Protein AF-A0A7W8GBV1-F1 (afdb_monomer_lite)

Organism: NCBI:txid1665626

Structure (mmCIF, N/CA/C/O backbone):
data_AF-A0A7W8GBV1-F1
#
_entry.id   AF-A0A7W8GBV1-F1
#
loop_
_atom_site.group_PDB
_atom_site.id
_atom_site.type_symbol
_atom_site.label_atom_id
_atom_site.label_alt_id
_atom_site.label_comp_id
_atom_site.label_asym_id
_atom_site.label_entity_id
_atom_site.label_seq_id
_atom_site.pdbx_PDB_ins_code
_atom_site.Cartn_x
_atom_site.Cartn_y
_atom_site.Cartn_z
_atom_site.occupancy
_atom_site.B_iso_or_equiv
_atom_site.auth_seq_id
_atom_site.auth_comp_id
_atom_site.auth_asym_id
_atom_site.auth_atom_id
_atom_site.pdbx_PDB_model_num
ATOM 1 N N . MET A 1 1 ? 49.250 66.876 -6.806 1.00 47.44 1 MET A N 1
ATOM 2 C CA . MET A 1 1 ? 48.079 66.222 -6.180 1.00 47.44 1 MET A CA 1
ATOM 3 C C . MET A 1 1 ? 48.457 64.791 -5.833 1.00 47.44 1 MET A C 1
ATOM 5 O O . MET A 1 1 ? 48.805 64.034 -6.726 1.00 47.44 1 MET A O 1
ATOM 9 N N . LYS A 1 2 ? 48.541 64.468 -4.538 1.00 50.56 2 LYS A N 1
ATOM 10 C CA . LYS A 1 2 ? 49.175 63.246 -4.021 1.00 50.56 2 LYS A CA 1
ATOM 11 C C . LYS A 1 2 ? 48.078 62.310 -3.509 1.00 50.56 2 LYS A C 1
ATOM 13 O O . LYS A 1 2 ? 47.509 62.553 -2.451 1.00 50.56 2 LYS A O 1
ATOM 18 N N . TRP A 1 3 ? 47.742 61.298 -4.302 1.00 50.59 3 TRP A N 1
ATOM 19 C CA . TRP A 1 3 ? 46.733 60.293 -3.968 1.00 50.59 3 TRP A CA 1
ATOM 20 C C . TRP A 1 3 ? 47.322 59.276 -2.977 1.00 50.59 3 TRP A C 1
ATOM 22 O O . TRP A 1 3 ? 48.431 58.779 -3.173 1.00 50.59 3 TRP A O 1
ATOM 32 N N . ARG A 1 4 ? 46.602 59.001 -1.885 1.00 52.91 4 ARG A N 1
ATOM 33 C CA . ARG A 1 4 ? 46.916 57.954 -0.902 1.00 52.91 4 ARG A CA 1
ATOM 34 C C . ARG A 1 4 ? 45.680 57.075 -0.721 1.00 52.91 4 ARG A C 1
ATOM 36 O O . ARG A 1 4 ? 44.694 57.582 -0.190 1.00 52.91 4 ARG A O 1
ATOM 43 N N . PRO A 1 5 ? 45.729 55.779 -1.058 1.00 57.25 5 PRO A N 1
ATOM 44 C CA . PRO A 1 5 ? 44.778 54.821 -0.524 1.00 57.25 5 PRO A CA 1
ATOM 45 C C . PRO A 1 5 ? 45.264 54.248 0.828 1.00 57.25 5 PRO A C 1
ATOM 47 O O . PRO A 1 5 ? 46.473 54.133 1.066 1.00 57.25 5 PRO A O 1
ATOM 50 N N . PRO A 1 6 ? 44.332 53.941 1.748 1.00 55.03 6 PRO A N 1
ATOM 51 C CA . PRO A 1 6 ? 44.626 53.543 3.117 1.00 55.03 6 PRO A CA 1
ATOM 52 C C . PRO A 1 6 ? 45.076 52.084 3.269 1.00 55.03 6 PRO A C 1
ATOM 54 O O . PRO A 1 6 ? 44.785 51.197 2.474 1.00 55.03 6 PRO A O 1
ATOM 57 N N . ARG A 1 7 ? 45.801 51.894 4.372 1.00 47.88 7 ARG A N 1
ATOM 58 C CA . ARG A 1 7 ? 46.429 50.681 4.899 1.00 47.88 7 ARG A CA 1
ATOM 59 C C . ARG A 1 7 ? 45.479 49.477 4.925 1.00 47.88 7 ARG A C 1
ATOM 61 O O . ARG A 1 7 ? 44.528 49.464 5.702 1.00 47.88 7 ARG A O 1
ATOM 68 N N . ALA A 1 8 ? 45.827 48.432 4.178 1.00 45.06 8 ALA A N 1
ATOM 69 C CA . ALA A 1 8 ? 45.338 47.082 4.422 1.00 45.06 8 ALA A CA 1
ATOM 70 C C . ALA A 1 8 ? 45.891 46.602 5.772 1.00 45.06 8 ALA A C 1
ATOM 72 O O . ALA A 1 8 ? 47.086 46.343 5.917 1.00 45.06 8 ALA A O 1
ATOM 73 N N . ARG A 1 9 ? 45.028 46.532 6.786 1.00 56.62 9 ARG A N 1
ATOM 74 C CA . ARG A 1 9 ? 45.309 45.799 8.018 1.00 56.62 9 ARG A CA 1
ATOM 75 C C . ARG A 1 9 ? 44.547 44.487 7.959 1.00 56.62 9 ARG A C 1
ATOM 77 O O . ARG A 1 9 ? 43.322 44.476 7.982 1.00 56.62 9 ARG A O 1
ATOM 84 N N . MET A 1 10 ? 45.326 43.413 7.859 1.00 46.78 10 MET A N 1
ATOM 85 C CA . MET A 1 10 ? 44.932 42.042 8.153 1.00 46.78 10 MET A CA 1
ATOM 86 C C . MET A 1 10 ? 44.125 42.001 9.450 1.00 46.78 10 MET A C 1
ATOM 88 O O . MET A 1 10 ? 44.626 42.388 10.505 1.00 46.78 10 MET A O 1
ATOM 92 N N . ALA A 1 11 ? 42.909 41.481 9.365 1.00 44.69 11 ALA A N 1
ATOM 93 C CA . ALA A 1 11 ? 42.226 40.890 10.498 1.00 44.69 11 ALA A CA 1
ATOM 94 C C . ALA A 1 11 ? 42.072 39.402 10.179 1.00 44.69 11 ALA A C 1
ATOM 96 O O . ALA A 1 11 ? 41.252 39.013 9.349 1.00 44.69 11 ALA A O 1
ATOM 97 N N . LEU A 1 12 ? 42.929 38.586 10.802 1.00 50.31 12 LEU A N 1
ATOM 98 C CA . LEU A 1 12 ? 42.684 37.160 10.981 1.00 50.31 12 LEU A CA 1
ATOM 99 C C . LEU A 1 12 ? 41.361 37.032 11.747 1.00 50.31 12 LEU A C 1
ATOM 101 O O . LEU A 1 12 ? 41.301 37.377 12.926 1.00 50.31 12 LEU A O 1
ATOM 105 N N . ALA A 1 13 ? 40.314 36.555 11.079 1.00 46.34 13 ALA A N 1
ATOM 106 C CA . ALA A 1 13 ? 39.090 36.126 11.735 1.00 46.34 13 ALA A CA 1
ATOM 107 C C . ALA A 1 13 ? 39.120 34.602 11.861 1.00 46.34 13 ALA A C 1
ATOM 109 O O . ALA A 1 13 ? 39.216 33.863 10.883 1.00 46.34 13 ALA A O 1
ATOM 110 N N . LEU A 1 14 ? 39.125 34.200 13.124 1.00 46.38 14 LEU A N 1
ATOM 111 C CA . LEU A 1 14 ? 39.206 32.861 13.670 1.00 46.38 14 LEU A CA 1
ATOM 112 C C . LEU A 1 14 ? 38.128 31.903 13.154 1.00 46.38 14 LEU A C 1
ATOM 114 O O . LEU A 1 14 ? 36.980 32.272 12.921 1.00 46.38 14 LEU A O 1
ATOM 118 N N . LEU A 1 15 ? 38.564 30.644 13.086 1.00 49.09 15 LEU A N 1
ATOM 119 C CA . LEU A 1 15 ? 37.803 29.407 13.194 1.00 49.09 15 LEU A CA 1
ATOM 120 C C . LEU A 1 15 ? 36.386 29.559 13.774 1.00 49.09 15 LEU A C 1
ATOM 122 O O . LEU A 1 15 ? 36.204 29.905 14.938 1.00 49.09 15 LEU A O 1
ATOM 126 N N . GLY A 1 16 ? 35.412 29.115 12.987 1.00 41.44 16 GLY A N 1
ATOM 127 C CA . GLY A 1 16 ? 34.077 28.743 13.441 1.00 41.44 16 GLY A CA 1
ATOM 128 C C . GLY A 1 16 ? 33.576 27.582 12.595 1.00 41.44 16 GLY A C 1
ATOM 129 O O . GLY A 1 16 ? 32.693 27.757 11.761 1.00 41.44 16 GLY A O 1
ATOM 130 N N . LEU A 1 17 ? 34.200 26.408 12.745 1.00 45.75 17 LEU A N 1
ATOM 131 C CA . LEU A 1 17 ? 33.742 25.169 12.121 1.00 45.75 17 LEU A CA 1
ATOM 132 C C . LEU A 1 17 ? 32.432 24.768 12.817 1.00 45.75 17 LEU A C 1
ATOM 134 O O . LEU A 1 17 ? 32.440 24.139 13.874 1.00 45.75 17 LEU A O 1
ATOM 138 N N . ALA A 1 18 ? 31.303 25.214 12.268 1.00 45.94 18 ALA A N 1
ATOM 139 C CA . ALA A 1 18 ? 29.988 24.786 12.714 1.00 45.94 18 ALA A CA 1
ATOM 140 C C . ALA A 1 18 ? 29.886 23.272 12.506 1.00 45.94 18 ALA A C 1
ATOM 142 O O . ALA A 1 18 ? 29.929 22.774 11.380 1.00 45.94 18 ALA A O 1
ATOM 143 N N . ALA A 1 19 ? 29.811 22.547 13.619 1.00 45.28 19 ALA A N 1
ATOM 144 C CA . ALA A 1 19 ? 29.606 21.115 13.645 1.00 45.28 19 ALA A CA 1
ATOM 145 C C . ALA A 1 19 ? 28.327 20.771 12.869 1.00 45.28 19 ALA A C 1
ATOM 147 O O . ALA A 1 19 ? 27.222 21.104 13.298 1.00 45.28 19 ALA A O 1
ATOM 148 N N . LEU A 1 20 ? 28.481 20.085 11.733 1.00 46.97 20 LEU A N 1
ATOM 149 C CA . LEU A 1 20 ? 27.410 19.278 11.169 1.00 46.97 20 LEU A CA 1
ATOM 150 C C . LEU A 1 20 ? 27.113 18.174 12.183 1.00 46.97 20 LEU A C 1
ATOM 152 O O . LEU A 1 20 ? 27.810 17.163 12.240 1.00 46.97 20 LEU A O 1
ATOM 156 N N . THR A 1 21 ? 26.092 18.370 13.007 1.00 49.00 21 THR A N 1
ATOM 157 C CA . THR A 1 21 ? 25.440 17.263 13.692 1.00 49.00 21 THR A CA 1
ATOM 158 C C . THR A 1 21 ? 24.746 16.426 12.618 1.00 49.00 21 THR A C 1
ATOM 160 O O . THR A 1 21 ? 23.838 16.929 11.951 1.00 49.00 21 THR A O 1
ATOM 163 N N . PRO A 1 22 ? 25.143 15.160 12.387 1.00 53.06 22 PRO A N 1
ATOM 164 C CA . PRO A 1 22 ? 24.312 14.273 11.600 1.00 53.06 22 PRO A CA 1
ATOM 165 C C . PRO A 1 22 ? 23.005 14.135 12.373 1.00 53.06 22 PRO A C 1
ATOM 167 O O . PRO A 1 22 ? 22.975 13.601 13.484 1.00 53.06 22 PRO A O 1
ATOM 170 N N . ALA A 1 23 ? 21.932 14.684 11.803 1.00 48.50 23 ALA A N 1
ATOM 171 C CA . ALA A 1 23 ? 20.578 14.381 12.214 1.00 48.50 23 ALA A CA 1
ATOM 172 C C . ALA A 1 23 ? 20.505 12.867 12.399 1.00 48.50 23 ALA A C 1
ATOM 174 O O . ALA A 1 23 ? 20.815 12.119 11.470 1.00 48.50 23 ALA A O 1
ATOM 175 N N . GLY A 1 24 ? 20.184 12.436 13.620 1.00 42.53 24 GLY A N 1
ATOM 176 C CA . GLY A 1 24 ? 19.977 11.039 13.951 1.00 42.53 24 GLY A CA 1
ATOM 177 C C . GLY A 1 24 ? 18.899 10.491 13.033 1.00 42.53 24 GLY A C 1
ATOM 178 O O . GLY A 1 24 ? 17.709 10.605 13.317 1.00 42.53 24 GLY A O 1
ATOM 179 N N . GLY A 1 25 ? 19.331 9.927 11.905 1.00 41.09 25 GLY A N 1
ATOM 180 C CA . GLY A 1 25 ? 18.523 9.101 11.042 1.00 41.09 25 GLY A CA 1
ATOM 181 C C . GLY A 1 25 ? 18.150 7.905 11.885 1.00 41.09 25 GLY A C 1
ATOM 182 O O . GLY A 1 25 ? 18.915 6.951 11.992 1.00 41.09 25 GLY A O 1
ATOM 183 N N . ARG A 1 26 ? 17.005 8.005 12.564 1.00 46.38 26 ARG A N 1
ATOM 184 C CA . ARG A 1 26 ? 16.366 6.884 13.231 1.00 46.38 26 ARG A CA 1
ATOM 185 C C . ARG A 1 26 ? 16.189 5.848 12.136 1.00 46.38 26 ARG A C 1
ATOM 187 O O . ARG A 1 26 ? 15.356 6.031 11.248 1.00 46.38 26 ARG A O 1
ATOM 194 N N . ALA A 1 27 ? 17.078 4.855 12.144 1.00 40.50 27 ALA A N 1
ATOM 195 C CA . ALA A 1 27 ? 17.091 3.786 11.170 1.00 40.50 27 ALA A CA 1
ATOM 196 C C . ALA A 1 27 ? 15.656 3.280 11.058 1.00 40.50 27 ALA A C 1
ATOM 198 O O . ALA A 1 27 ? 15.019 2.980 12.074 1.00 40.50 27 ALA A O 1
ATOM 199 N N . ALA A 1 28 ? 15.121 3.291 9.837 1.00 52.25 28 ALA A N 1
ATOM 200 C CA . ALA A 1 28 ? 13.829 2.685 9.590 1.00 52.25 28 ALA A CA 1
ATOM 201 C C . ALA A 1 28 ? 13.888 1.257 10.162 1.00 52.25 28 ALA A C 1
ATOM 203 O O . ALA A 1 28 ? 14.904 0.585 9.949 1.00 52.25 28 ALA A O 1
ATOM 204 N N . PRO A 1 29 ? 12.875 0.809 10.927 1.00 48.44 29 PRO A N 1
ATOM 205 C CA . PRO A 1 29 ? 12.850 -0.561 11.416 1.00 48.44 29 PRO A CA 1
ATOM 206 C C . PRO A 1 29 ? 13.099 -1.495 10.234 1.00 48.44 29 PRO A C 1
ATOM 208 O O . PRO A 1 29 ? 12.536 -1.291 9.153 1.00 48.44 29 PRO A O 1
ATOM 211 N N . ALA A 1 30 ? 14.004 -2.457 10.427 1.00 48.94 30 ALA A N 1
ATOM 212 C CA . ALA A 1 30 ? 14.357 -3.413 9.391 1.00 48.94 30 ALA A CA 1
ATOM 213 C C . ALA A 1 30 ? 13.071 -4.039 8.818 1.00 48.94 30 ALA A C 1
ATOM 215 O O . ALA A 1 30 ? 12.153 -4.340 9.590 1.00 48.94 30 ALA A O 1
ATOM 216 N N . PRO A 1 31 ? 12.967 -4.203 7.486 1.00 53.31 31 PRO A N 1
ATOM 217 C CA . PRO A 1 31 ? 11.8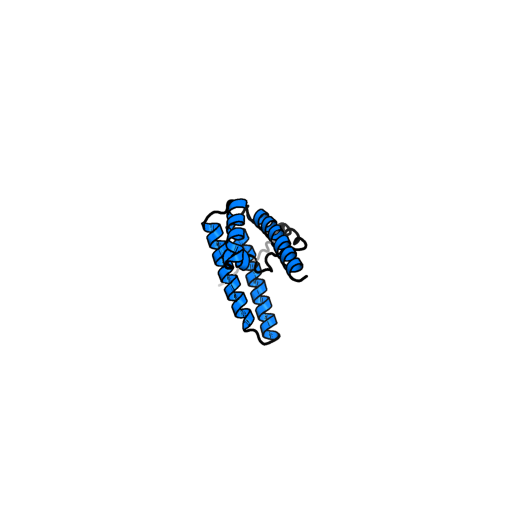05 -4.835 6.880 1.00 53.31 31 PRO A CA 1
ATOM 218 C C . PRO A 1 31 ? 11.628 -6.223 7.494 1.00 53.31 31 PRO A C 1
ATOM 220 O O . PRO A 1 31 ? 12.567 -7.021 7.529 1.00 53.31 31 PRO A O 1
ATOM 223 N N . TRP A 1 32 ? 10.436 -6.493 8.021 1.00 51.56 32 TRP A N 1
ATOM 224 C CA . TRP A 1 32 ? 10.126 -7.793 8.599 1.00 51.56 32 TRP A CA 1
ATOM 225 C C . TRP A 1 32 ? 10.196 -8.835 7.472 1.00 51.56 32 TRP A C 1
ATOM 227 O O . TRP A 1 32 ? 9.735 -8.546 6.361 1.00 51.56 32 TRP A O 1
ATOM 237 N N . PRO A 1 33 ? 10.767 -10.034 7.689 1.00 51.03 33 PRO A N 1
ATOM 238 C CA . PRO A 1 33 ? 10.714 -11.095 6.691 1.00 51.03 33 PRO A CA 1
ATOM 239 C C . PRO A 1 33 ? 9.252 -11.372 6.316 1.00 51.03 33 PRO A C 1
ATOM 241 O O . PRO A 1 33 ? 8.465 -11.800 7.155 1.00 51.03 33 PRO A O 1
ATOM 244 N N . GLY A 1 34 ? 8.878 -11.088 5.066 1.00 66.12 34 GLY A N 1
ATOM 245 C CA . GLY A 1 34 ? 7.495 -11.219 4.594 1.00 66.12 34 GLY A CA 1
ATOM 246 C C . GLY A 1 34 ? 6.642 -9.947 4.655 1.00 66.12 34 GLY A C 1
ATOM 247 O O . GLY A 1 34 ? 5.464 -10.025 4.317 1.00 66.12 34 GLY A O 1
ATOM 248 N N . ASP A 1 35 ? 7.207 -8.791 5.015 1.00 76.94 35 ASP A N 1
ATOM 249 C CA . ASP A 1 35 ? 6.503 -7.511 4.915 1.00 76.94 35 ASP A CA 1
ATOM 250 C C . ASP A 1 35 ? 6.222 -7.177 3.438 1.00 76.94 35 ASP A C 1
ATOM 252 O O . ASP A 1 35 ? 7.157 -6.977 2.650 1.00 76.94 35 ASP A O 1
ATOM 256 N N . PRO A 1 36 ? 4.946 -7.114 3.019 1.00 83.44 36 PRO A N 1
ATOM 257 C CA . PRO A 1 36 ? 4.600 -6.821 1.637 1.00 83.44 36 PRO A CA 1
ATOM 258 C C . PRO A 1 36 ? 4.878 -5.366 1.249 1.00 83.44 36 PRO A C 1
ATOM 260 O O . PRO A 1 36 ? 4.806 -5.033 0.064 1.00 83.44 36 PRO A O 1
ATOM 263 N N . TRP A 1 37 ? 5.142 -4.478 2.205 1.00 89.94 37 TRP A N 1
ATOM 264 C CA . TRP A 1 37 ? 5.119 -3.041 2.002 1.00 89.94 37 TRP A CA 1
ATOM 265 C C . TRP A 1 37 ? 6.514 -2.409 1.877 1.00 89.94 37 TRP A C 1
ATOM 267 O O . TRP A 1 37 ? 7.417 -2.723 2.653 1.00 89.94 37 TRP A O 1
ATOM 277 N N . PRO A 1 38 ? 6.703 -1.436 0.962 1.00 87.00 38 PRO A N 1
ATOM 278 C CA . PRO A 1 38 ? 5.739 -0.904 -0.013 1.00 87.00 38 PRO A CA 1
ATOM 279 C C . PRO A 1 38 ? 5.724 -1.664 -1.349 1.00 87.00 38 PRO A C 1
ATOM 281 O O . PRO A 1 38 ? 5.064 -1.229 -2.291 1.00 87.00 38 PRO A O 1
ATOM 284 N N . GLY A 1 39 ? 6.463 -2.769 -1.475 1.00 84.19 39 GLY A N 1
ATOM 285 C CA . GLY A 1 39 ? 6.731 -3.417 -2.764 1.00 84.19 39 GLY A CA 1
ATOM 286 C C . GLY A 1 39 ? 5.524 -4.076 -3.441 1.00 84.19 39 GLY A C 1
ATOM 287 O O . GLY A 1 39 ? 5.474 -4.153 -4.672 1.00 84.19 39 GLY A O 1
ATOM 288 N N . SER A 1 40 ? 4.553 -4.534 -2.658 1.00 85.38 40 SER A N 1
ATOM 289 C CA . SER A 1 40 ? 3.412 -5.319 -3.128 1.00 85.38 40 SER A CA 1
ATOM 290 C C . SER A 1 40 ? 2.177 -4.455 -3.412 1.00 85.38 40 SER A C 1
ATOM 292 O O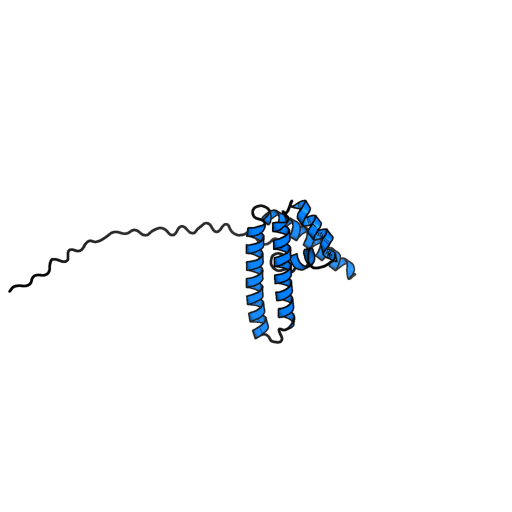 . SER A 1 40 ? 1.988 -3.433 -2.741 1.00 85.38 40 SER A O 1
ATOM 294 N N . PRO A 1 41 ? 1.279 -4.903 -4.317 1.00 87.62 41 PRO A N 1
ATOM 295 C CA . PRO A 1 41 ? 0.040 -4.206 -4.683 1.00 87.62 41 PRO A CA 1
ATOM 296 C C . PRO A 1 41 ? -1.065 -4.372 -3.624 1.00 87.62 41 PRO A C 1
ATOM 298 O O . PRO A 1 41 ? -2.197 -4.766 -3.914 1.00 87.62 41 PRO A O 1
ATOM 301 N N . ALA A 1 42 ? -0.721 -4.158 -2.356 1.00 91.06 42 ALA A N 1
ATOM 302 C CA . ALA A 1 42 ? -1.598 -4.449 -1.233 1.00 91.06 42 ALA A CA 1
ATOM 303 C C . ALA A 1 42 ? -2.815 -3.509 -1.183 1.00 91.06 42 ALA A C 1
ATOM 305 O O . ALA A 1 42 ? -3.926 -3.975 -0.935 1.00 91.06 42 ALA A O 1
ATOM 306 N N . LEU A 1 43 ? -2.641 -2.220 -1.515 1.00 93.50 43 LEU A N 1
ATOM 307 C CA . LEU A 1 43 ? -3.758 -1.269 -1.572 1.00 93.50 43 LEU A CA 1
ATOM 308 C C . LEU A 1 43 ? -4.737 -1.607 -2.697 1.00 93.50 43 LEU A C 1
ATOM 310 O O . LEU A 1 43 ? -5.944 -1.546 -2.481 1.00 93.50 43 LEU A O 1
ATOM 314 N N . ILE A 1 44 ? -4.239 -2.018 -3.869 1.00 93.00 44 ILE A N 1
ATOM 315 C CA . ILE A 1 44 ? -5.098 -2.482 -4.971 1.00 93.00 44 ILE A CA 1
ATOM 316 C C . ILE A 1 44 ? -5.992 -3.626 -4.492 1.00 93.00 44 ILE A C 1
ATOM 318 O O . ILE A 1 44 ? -7.205 -3.593 -4.697 1.00 93.00 44 ILE A O 1
ATOM 322 N N . ARG A 1 45 ? -5.404 -4.629 -3.830 1.00 92.00 45 ARG A N 1
ATOM 323 C CA . ARG A 1 45 ? -6.157 -5.787 -3.337 1.00 92.00 45 ARG A CA 1
ATOM 324 C C . ARG A 1 45 ? -7.221 -5.389 -2.322 1.00 92.00 45 ARG A C 1
ATOM 326 O O . ARG A 1 45 ? -8.345 -5.841 -2.473 1.00 92.00 45 ARG A O 1
ATOM 333 N N . LEU A 1 46 ? -6.882 -4.546 -1.347 1.00 93.56 46 LEU A N 1
ATOM 334 C CA . LEU A 1 46 ? -7.797 -4.129 -0.279 1.00 93.56 46 LEU A CA 1
ATOM 335 C C . LEU A 1 46 ? -8.915 -3.195 -0.762 1.00 93.56 46 LEU A C 1
ATOM 337 O O . LEU A 1 46 ? -10.035 -3.275 -0.270 1.00 93.56 46 LEU A O 1
ATOM 341 N N . TYR A 1 47 ? -8.620 -2.290 -1.698 1.00 94.94 47 TYR A N 1
ATOM 342 C CA . TYR A 1 47 ? -9.506 -1.157 -1.979 1.00 94.94 47 TYR A CA 1
ATOM 343 C C . TYR A 1 47 ? -10.071 -1.096 -3.396 1.00 94.94 47 TYR A C 1
ATOM 345 O O . TYR A 1 47 ? -11.060 -0.391 -3.597 1.00 94.94 47 TYR A O 1
ATOM 353 N N . LEU A 1 48 ? -9.484 -1.799 -4.369 1.00 93.19 48 LEU A N 1
ATOM 354 C CA . LEU A 1 48 ? -9.980 -1.801 -5.752 1.00 93.19 48 LEU A CA 1
ATOM 355 C C . LEU A 1 48 ? -10.596 -3.131 -6.175 1.00 93.19 48 LEU A C 1
ATOM 357 O O . LEU A 1 48 ? -11.482 -3.139 -7.027 1.00 93.19 48 LEU A O 1
ATOM 361 N N . LEU A 1 49 ? -10.143 -4.252 -5.613 1.00 91.25 49 LEU A N 1
ATOM 362 C CA . LEU A 1 49 ? -10.699 -5.557 -5.956 1.00 91.25 49 LEU A CA 1
ATOM 363 C C . LEU A 1 49 ? -11.931 -5.869 -5.094 1.00 91.25 49 LEU A C 1
ATOM 365 O O . LEU A 1 49 ? -11.868 -5.702 -3.874 1.00 91.25 49 LEU A O 1
ATOM 369 N N . PRO A 1 50 ? -13.021 -6.415 -5.674 1.00 90.19 50 PRO A N 1
ATOM 370 C CA . PRO A 1 50 ? -14.212 -6.788 -4.909 1.00 90.19 50 PRO A CA 1
ATOM 371 C C . PRO A 1 50 ? -13.909 -7.734 -3.742 1.00 90.19 50 PRO A C 1
ATOM 373 O O . PRO A 1 50 ? -14.453 -7.570 -2.654 1.00 90.19 50 PRO A O 1
ATOM 376 N N . ALA A 1 51 ? -12.987 -8.680 -3.952 1.00 88.12 51 ALA A N 1
ATOM 377 C CA . ALA A 1 51 ? -12.596 -9.673 -2.954 1.00 88.12 51 ALA A CA 1
ATOM 378 C C . ALA A 1 51 ? -11.946 -9.070 -1.696 1.00 88.12 51 ALA A C 1
ATOM 380 O O . ALA A 1 51 ? -12.010 -9.686 -0.639 1.00 88.12 51 ALA A O 1
ATOM 381 N N . GLY A 1 52 ? -11.332 -7.886 -1.789 1.00 90.31 52 GLY A N 1
ATOM 382 C CA . GLY A 1 52 ? -10.691 -7.240 -0.643 1.00 90.31 52 GLY A CA 1
ATOM 383 C C . GLY A 1 52 ? -11.557 -6.214 0.070 1.00 90.31 52 GLY A C 1
ATOM 384 O O . GLY A 1 52 ? -11.116 -5.677 1.078 1.00 90.31 52 GLY A O 1
ATOM 385 N N . ARG A 1 53 ? -12.790 -5.952 -0.389 1.00 92.44 53 ARG A N 1
ATOM 386 C CA . ARG A 1 53 ? -13.651 -4.915 0.202 1.00 92.44 53 ARG A CA 1
ATOM 387 C C . ARG A 1 53 ? -13.857 -5.113 1.706 1.00 92.44 53 ARG A C 1
ATOM 389 O O . ARG A 1 53 ? -13.673 -4.171 2.472 1.00 92.44 53 ARG A O 1
ATOM 396 N N . ALA A 1 54 ? -14.185 -6.336 2.121 1.00 94.56 54 ALA A N 1
ATOM 397 C CA . ALA A 1 54 ? -14.378 -6.667 3.532 1.00 94.56 54 ALA A CA 1
ATOM 398 C C . ALA A 1 54 ? -13.081 -6.513 4.347 1.00 94.56 54 ALA A C 1
ATOM 400 O O . ALA A 1 54 ? -13.117 -6.053 5.486 1.00 94.56 54 ALA A O 1
ATOM 401 N N . ASP A 1 55 ? -11.930 -6.848 3.757 1.00 95.00 55 ASP A N 1
ATOM 402 C CA . ASP A 1 55 ? -10.622 -6.666 4.392 1.00 95.00 55 ASP A CA 1
ATOM 403 C C . ASP A 1 55 ? -10.264 -5.179 4.533 1.00 95.00 55 ASP A C 1
ATOM 405 O O . ASP A 1 55 ? -9.790 -4.762 5.587 1.00 95.0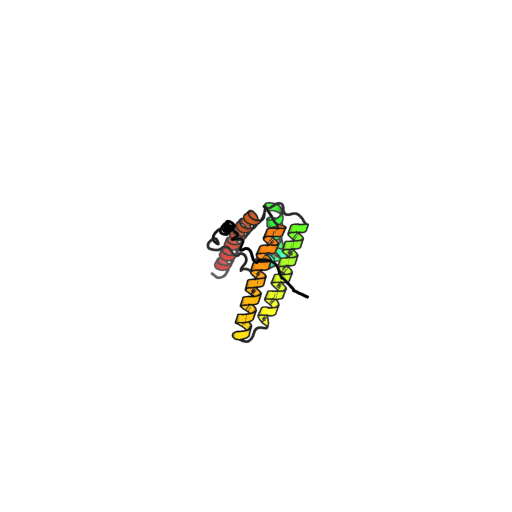0 55 ASP A O 1
ATOM 409 N N . GLY A 1 56 ? -10.535 -4.358 3.514 1.00 94.88 56 GLY A N 1
ATOM 410 C CA . GLY A 1 56 ? -10.335 -2.908 3.563 1.00 94.88 56 GLY A CA 1
ATOM 411 C C . GLY A 1 56 ? -11.246 -2.215 4.583 1.00 94.88 56 GLY A C 1
ATOM 412 O O . GLY A 1 56 ? -10.814 -1.282 5.262 1.00 94.88 56 GLY A O 1
ATOM 413 N N . GLU A 1 57 ? -12.488 -2.687 4.733 1.00 96.25 57 GLU A N 1
ATOM 414 C CA . GLU A 1 57 ? -13.421 -2.243 5.779 1.00 96.25 57 GLU A CA 1
ATOM 415 C C . GLU A 1 57 ? -12.983 -2.714 7.176 1.00 96.25 57 GLU A C 1
ATOM 417 O O . GLU A 1 57 ? -13.111 -1.966 8.146 1.00 96.25 57 GLU A O 1
ATOM 422 N N . ARG A 1 58 ? -12.431 -3.930 7.299 1.00 97.50 58 ARG A N 1
ATOM 423 C CA . ARG A 1 58 ? -11.847 -4.429 8.553 1.00 97.50 58 ARG A CA 1
ATOM 424 C C . ARG A 1 58 ? -10.633 -3.597 8.965 1.00 97.50 58 ARG A C 1
ATOM 426 O O . ARG A 1 58 ? -10.627 -3.096 10.079 1.00 97.50 58 ARG A O 1
ATOM 433 N N . LEU A 1 59 ? -9.688 -3.345 8.056 1.00 97.12 59 LEU A N 1
ATOM 434 C CA . LEU A 1 59 ? -8.536 -2.468 8.299 1.00 97.12 59 LEU A CA 1
ATOM 435 C C . LEU A 1 59 ? -8.964 -1.089 8.819 1.00 97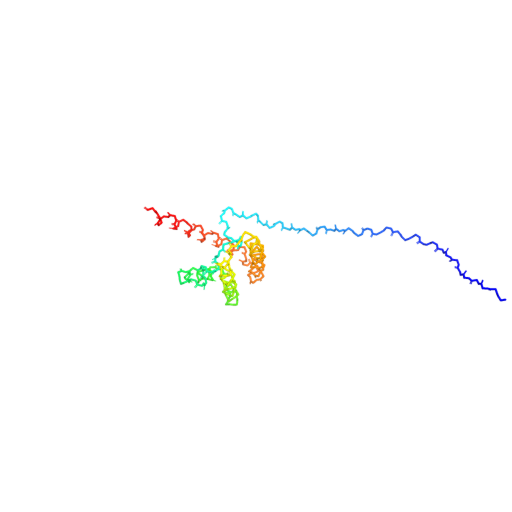.12 59 LEU A C 1
ATOM 437 O O . LEU A 1 59 ? -8.413 -0.592 9.800 1.00 97.12 59 LEU A O 1
ATOM 441 N N . ALA A 1 60 ? -9.958 -0.473 8.170 1.00 97.31 60 ALA A N 1
ATOM 442 C CA . ALA A 1 60 ? -10.452 0.839 8.571 1.00 97.31 60 ALA A CA 1
ATOM 443 C C . ALA A 1 60 ? -11.047 0.834 9.987 1.00 97.31 60 ALA A C 1
ATOM 445 O O . ALA A 1 60 ? -10.823 1.779 10.740 1.00 97.31 60 ALA A O 1
ATOM 446 N N . ARG A 1 61 ? -11.769 -0.228 10.365 1.00 97.75 61 ARG A N 1
ATOM 447 C CA . ARG A 1 61 ? -12.326 -0.377 11.716 1.00 97.75 61 ARG A CA 1
ATOM 448 C C . ARG A 1 61 ? -11.252 -0.675 12.758 1.00 97.75 61 ARG A C 1
ATOM 450 O O . ARG A 1 61 ? -11.209 0.018 13.768 1.00 97.75 61 ARG A O 1
ATOM 457 N N . ASP A 1 62 ? -10.380 -1.646 12.495 1.00 97.75 62 ASP A N 1
ATOM 458 C CA . ASP A 1 62 ? -9.350 -2.107 13.436 1.00 97.75 62 ASP A CA 1
ATOM 459 C C . ASP A 1 62 ? -8.385 -0.981 13.826 1.00 97.75 62 ASP A C 1
ATOM 461 O O . ASP A 1 62 ? -7.945 -0.904 14.970 1.00 97.75 62 ASP A O 1
ATOM 465 N N . LEU A 1 63 ? -8.074 -0.085 12.883 1.00 97.31 63 LEU A N 1
ATOM 466 C CA . LEU A 1 63 ? -7.182 1.053 13.116 1.00 97.31 63 LEU A CA 1
ATOM 467 C C . LEU A 1 63 ? -7.917 2.372 13.371 1.00 97.31 63 LEU A C 1
ATOM 469 O O . LEU A 1 63 ? -7.264 3.412 13.472 1.00 97.31 63 LEU A O 1
ATOM 473 N N . ALA A 1 64 ? -9.252 2.344 13.447 1.00 97.19 64 ALA A N 1
ATOM 474 C CA . ALA A 1 64 ? -10.096 3.531 13.563 1.00 97.19 64 ALA A CA 1
ATOM 475 C C . ALA A 1 64 ? -9.701 4.633 12.554 1.00 97.19 64 ALA A C 1
ATOM 477 O O . ALA A 1 64 ? -9.496 5.798 12.909 1.00 97.19 64 ALA A O 1
ATOM 478 N N . LEU A 1 65 ? -9.540 4.248 11.283 1.00 97.19 65 LEU A N 1
ATOM 479 C CA . LEU A 1 65 ? -9.176 5.170 10.213 1.00 97.19 65 LEU A CA 1
ATOM 480 C C . LEU A 1 65 ? -10.330 6.128 9.928 1.00 97.19 65 LEU A C 1
ATOM 482 O O . LEU A 1 65 ? -11.479 5.717 9.744 1.00 97.19 65 LEU A O 1
ATOM 486 N N . ARG A 1 66 ? -10.006 7.414 9.821 1.00 97.38 66 ARG A N 1
ATOM 487 C CA . ARG A 1 66 ? -10.965 8.444 9.426 1.00 97.38 66 ARG A CA 1
ATOM 488 C C . ARG A 1 66 ? -11.326 8.315 7.942 1.00 97.38 66 ARG A C 1
ATOM 490 O O . ARG A 1 66 ? -10.502 7.831 7.154 1.00 97.38 66 ARG A O 1
ATOM 497 N N . PRO A 1 67 ? -12.509 8.795 7.520 1.00 96.94 67 PRO A N 1
ATOM 498 C CA . PRO A 1 67 ? -12.920 8.756 6.119 1.00 96.94 67 PRO A CA 1
ATOM 499 C C . PRO A 1 67 ? -11.890 9.361 5.158 1.00 96.94 67 PRO A C 1
ATOM 501 O O . PRO A 1 67 ? -11.667 8.809 4.081 1.00 96.94 67 PRO A O 1
ATOM 504 N N . GLU A 1 68 ? -11.205 10.435 5.557 1.00 96.88 68 GLU A N 1
ATOM 505 C CA . GLU A 1 68 ? -10.191 11.109 4.737 1.00 96.88 68 GLU A CA 1
ATOM 506 C C . GLU A 1 68 ? -8.945 10.235 4.562 1.00 96.88 68 GLU A C 1
ATOM 508 O O . GLU A 1 68 ? -8.385 10.155 3.470 1.00 96.88 68 GLU A O 1
ATOM 513 N N . GLN A 1 69 ? -8.545 9.513 5.613 1.00 97.06 69 GLN A N 1
ATOM 514 C CA . GLN A 1 69 ? -7.428 8.569 5.548 1.00 97.06 69 GLN A CA 1
ATOM 515 C C . GLN A 1 69 ? -7.769 7.401 4.618 1.00 97.06 69 GLN A C 1
ATOM 517 O O . GLN A 1 69 ? -6.961 7.014 3.779 1.00 97.06 69 GLN A O 1
ATOM 522 N N . VAL A 1 70 ? -8.992 6.870 4.709 1.00 97.44 70 VAL A N 1
ATOM 523 C CA . VAL A 1 70 ? -9.463 5.808 3.806 1.00 97.44 70 VAL A CA 1
ATOM 524 C C . VAL A 1 70 ? -9.554 6.307 2.359 1.00 97.44 70 VAL A C 1
ATOM 526 O O . VAL A 1 70 ? -9.213 5.569 1.432 1.00 97.44 70 VAL A O 1
ATOM 529 N N . ALA A 1 71 ? -9.994 7.548 2.139 1.00 97.12 71 ALA A N 1
ATOM 530 C CA . ALA A 1 71 ? -10.049 8.156 0.812 1.00 97.12 71 ALA A CA 1
ATOM 531 C C . ALA A 1 71 ? -8.653 8.290 0.183 1.00 97.12 71 ALA A C 1
ATOM 533 O O . ALA A 1 71 ? -8.488 7.942 -0.989 1.00 97.12 71 ALA A O 1
ATOM 534 N N . GLU A 1 72 ? -7.655 8.700 0.968 1.00 96.62 72 GLU A N 1
ATOM 535 C CA . GLU A 1 72 ? -6.254 8.774 0.540 1.00 96.62 72 GLU A CA 1
ATOM 536 C C . GLU A 1 72 ? -5.701 7.388 0.173 1.00 96.62 72 GLU A C 1
ATOM 538 O O . GLU A 1 72 ? -5.141 7.207 -0.906 1.00 96.62 72 GLU A O 1
ATOM 543 N N . LEU A 1 73 ? -5.936 6.362 1.003 1.00 96.75 73 LEU A N 1
ATOM 544 C CA . LEU A 1 73 ? -5.515 4.989 0.685 1.00 96.75 73 LEU A CA 1
ATOM 545 C C . LEU A 1 73 ? -6.149 4.471 -0.618 1.00 96.75 73 LEU A C 1
ATOM 547 O O . LEU A 1 73 ? -5.496 3.774 -1.399 1.00 96.75 73 LEU A O 1
ATOM 551 N N . ARG A 1 74 ? -7.410 4.830 -0.885 1.00 96.50 74 ARG A N 1
ATOM 552 C CA . ARG A 1 74 ? -8.107 4.491 -2.137 1.00 96.50 74 ARG A CA 1
ATOM 553 C C . ARG A 1 74 ? -7.540 5.235 -3.342 1.00 96.50 74 ARG A C 1
ATOM 555 O O . ARG A 1 74 ? -7.478 4.656 -4.425 1.00 96.50 74 ARG A O 1
ATOM 562 N N . GLU A 1 75 ? -7.166 6.502 -3.190 1.00 96.06 75 GLU A N 1
ATOM 563 C CA . GLU A 1 75 ? -6.500 7.257 -4.255 1.00 96.06 75 GLU A CA 1
ATOM 564 C C . GLU A 1 75 ? -5.147 6.634 -4.594 1.00 96.06 75 GLU A C 1
ATOM 566 O O . GLU A 1 75 ? -4.903 6.324 -5.761 1.00 96.06 75 GLU A O 1
ATOM 571 N N . LEU A 1 76 ? -4.345 6.314 -3.581 1.00 95.06 76 LEU A N 1
ATOM 572 C CA . LEU A 1 76 ? -3.048 5.674 -3.769 1.00 95.06 76 LEU A CA 1
ATOM 573 C C . LEU A 1 76 ? -3.178 4.308 -4.450 1.00 95.06 76 LEU A C 1
ATOM 575 O O . LEU A 1 76 ? -2.363 3.969 -5.308 1.00 95.06 76 LEU A O 1
ATOM 579 N N . ALA A 1 77 ? -4.230 3.547 -4.131 1.00 94.31 77 ALA A N 1
ATOM 580 C CA . ALA A 1 77 ? -4.536 2.296 -4.816 1.00 94.31 77 ALA A CA 1
ATOM 581 C C . ALA A 1 77 ? -4.781 2.503 -6.323 1.00 94.31 77 ALA A C 1
ATOM 583 O O . ALA A 1 77 ? -4.307 1.712 -7.139 1.00 94.31 77 ALA A O 1
ATOM 584 N N . ARG A 1 78 ? -5.504 3.566 -6.710 1.00 94.62 78 ARG A N 1
ATOM 585 C CA . ARG A 1 78 ? -5.759 3.900 -8.125 1.00 94.62 78 ARG A CA 1
ATOM 586 C C . ARG A 1 78 ? -4.476 4.296 -8.847 1.00 94.62 78 ARG A C 1
ATOM 588 O O . ARG A 1 78 ? -4.241 3.820 -9.956 1.00 94.62 78 ARG A O 1
ATOM 595 N N . THR A 1 79 ? -3.635 5.101 -8.205 1.00 91.75 79 THR A N 1
ATOM 596 C CA . THR A 1 79 ? -2.332 5.510 -8.745 1.00 91.75 79 THR A CA 1
ATOM 597 C C . THR A 1 79 ? -1.406 4.305 -8.944 1.00 91.75 79 THR A C 1
ATOM 599 O O . THR A 1 79 ? -0.790 4.160 -10.000 1.00 91.75 79 THR A O 1
ATOM 602 N N . GLU A 1 80 ? -1.375 3.372 -7.987 1.00 90.25 80 GLU A N 1
ATOM 603 C CA . GLU A 1 80 ? -0.635 2.112 -8.122 1.00 90.25 80 GLU A CA 1
ATOM 604 C C . GLU A 1 80 ? -1.181 1.246 -9.269 1.00 90.25 80 GLU A C 1
ATOM 606 O O . GLU A 1 80 ? -0.407 0.686 -10.049 1.00 90.25 80 GLU A O 1
ATOM 611 N N . ALA A 1 81 ? -2.508 1.160 -9.415 1.00 90.25 81 ALA A N 1
ATOM 612 C CA . ALA A 1 81 ? -3.127 0.402 -10.497 1.00 90.25 81 ALA A CA 1
ATOM 613 C C . A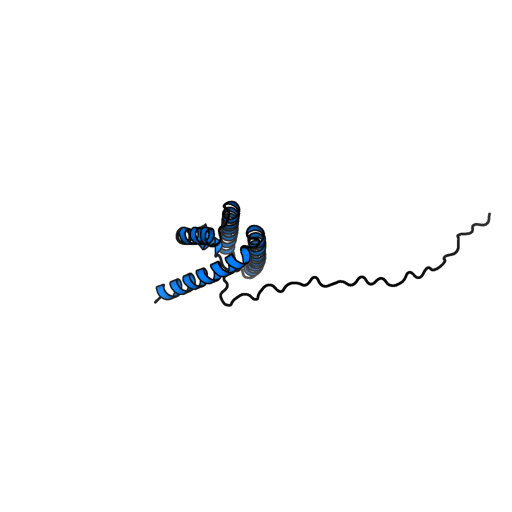LA A 1 81 ? -2.755 0.975 -11.869 1.00 90.25 81 ALA A C 1
ATOM 615 O O . ALA A 1 81 ? -2.382 0.210 -12.756 1.00 90.25 81 ALA A O 1
ATOM 616 N N . ALA A 1 82 ? -2.787 2.301 -12.030 1.00 88.69 82 ALA A N 1
ATOM 617 C CA . ALA A 1 82 ? -2.379 2.969 -13.264 1.00 88.69 82 ALA A CA 1
ATOM 618 C C . ALA A 1 82 ? -0.909 2.678 -13.625 1.00 88.69 82 ALA A C 1
ATOM 620 O O . ALA A 1 82 ? -0.606 2.365 -14.776 1.00 88.69 82 ALA A O 1
ATOM 621 N N . ALA A 1 83 ? -0.004 2.676 -12.643 1.00 84.12 83 ALA A N 1
ATOM 622 C CA . ALA A 1 83 ? 1.395 2.307 -12.869 1.00 84.12 83 ALA A CA 1
ATOM 623 C C . ALA A 1 83 ? 1.557 0.829 -13.276 1.00 84.12 83 ALA A C 1
ATOM 625 O O . ALA A 1 83 ? 2.316 0.507 -14.190 1.00 84.12 83 ALA A O 1
ATOM 626 N N . GLY A 1 84 ? 0.796 -0.078 -12.652 1.00 83.25 84 GLY A N 1
ATOM 627 C CA . GLY A 1 84 ? 0.767 -1.492 -13.035 1.00 83.25 84 GLY A CA 1
ATOM 628 C C . GLY A 1 84 ? 0.270 -1.716 -14.468 1.00 83.25 84 GLY A C 1
ATOM 629 O O . GLY A 1 84 ? 0.751 -2.618 -15.151 1.00 83.25 84 GLY A O 1
ATOM 630 N N . GLN A 1 85 ? -0.650 -0.873 -14.947 1.00 83.44 85 GLN A N 1
ATOM 631 C CA . GLN A 1 85 ? -1.117 -0.888 -16.335 1.00 83.44 85 GLN A CA 1
ATOM 632 C C . GLN A 1 85 ? -0.029 -0.487 -17.330 1.00 83.44 85 GLN A C 1
ATOM 634 O O . GLN A 1 85 ? 0.132 -1.161 -18.347 1.00 83.44 85 GLN A O 1
ATOM 639 N N . ALA A 1 86 ? 0.739 0.559 -17.016 1.00 77.62 86 ALA A N 1
ATOM 640 C CA . ALA A 1 86 ? 1.864 0.999 -17.838 1.00 77.62 86 ALA A CA 1
ATOM 641 C C . ALA A 1 86 ? 2.936 -0.099 -17.975 1.00 77.62 86 ALA A C 1
ATOM 643 O O . ALA A 1 86 ? 3.449 -0.332 -19.066 1.00 77.62 86 ALA A O 1
ATOM 644 N N . GLY A 1 87 ? 3.184 -0.864 -16.907 1.00 76.88 87 GLY A N 1
ATOM 645 C CA . GLY A 1 87 ? 4.127 -1.988 -16.929 1.00 76.88 87 GLY A CA 1
ATOM 646 C C . GLY A 1 87 ? 3.774 -3.109 -17.911 1.00 76.88 87 GLY A C 1
ATOM 647 O O . GLY A 1 87 ? 4.661 -3.840 -18.340 1.00 76.88 87 GLY A O 1
ATOM 648 N N . ARG A 1 88 ? 2.500 -3.238 -18.317 1.00 80.00 88 ARG A N 1
ATOM 649 C CA . ARG A 1 88 ? 2.066 -4.242 -19.310 1.00 80.00 88 ARG A CA 1
ATOM 650 C C . ARG A 1 88 ? 2.516 -3.917 -20.736 1.00 80.00 88 ARG A C 1
ATOM 652 O O . ARG A 1 88 ? 2.426 -4.783 -21.598 1.00 80.00 88 ARG A O 1
ATOM 659 N N . GLN A 1 89 ? 2.962 -2.686 -20.977 1.00 81.19 89 GLN A N 1
ATOM 660 C CA . GLN A 1 89 ? 3.361 -2.185 -22.295 1.00 81.19 89 GLN A CA 1
ATOM 661 C C . GLN A 1 89 ? 4.882 -2.214 -22.500 1.00 81.19 89 GLN A C 1
ATOM 663 O O . GLN A 1 89 ? 5.351 -1.881 -23.581 1.00 81.19 89 GLN A O 1
ATOM 668 N N . VAL A 1 90 ? 5.645 -2.631 -21.485 1.00 81.44 90 VAL A N 1
ATOM 669 C CA . VAL A 1 90 ? 7.107 -2.721 -21.535 1.00 81.44 90 VAL A CA 1
ATOM 670 C C . VAL A 1 90 ? 7.525 -3.956 -22.331 1.00 81.44 90 VAL A C 1
ATOM 672 O O . VAL A 1 90 ? 7.219 -5.080 -21.932 1.00 81.44 90 VAL A O 1
ATOM 675 N N . ILE A 1 91 ? 8.256 -3.761 -23.432 1.00 78.25 91 ILE A N 1
ATOM 676 C CA . ILE A 1 91 ? 8.626 -4.852 -24.359 1.00 78.25 91 ILE A CA 1
ATOM 677 C C . ILE A 1 91 ? 10.152 -5.097 -24.377 1.00 78.25 91 ILE A C 1
ATOM 679 O O . ILE A 1 91 ? 10.603 -6.167 -24.787 1.00 78.25 91 ILE A O 1
ATOM 683 N N . GLY A 1 92 ? 10.975 -4.170 -23.861 1.00 86.69 92 GLY A N 1
ATOM 684 C CA . GLY A 1 92 ? 12.447 -4.267 -23.898 1.00 86.69 92 GLY A CA 1
ATOM 685 C C . GLY A 1 92 ? 13.164 -4.216 -22.540 1.00 86.69 92 GLY A C 1
ATOM 686 O O . GLY A 1 92 ? 12.662 -3.667 -21.565 1.00 86.69 92 GLY A O 1
ATOM 687 N N . ARG A 1 93 ? 14.409 -4.725 -22.475 1.00 86.31 93 ARG A N 1
ATOM 688 C CA . ARG A 1 93 ? 15.236 -4.725 -21.242 1.00 86.31 93 ARG A CA 1
ATOM 689 C C . ARG A 1 93 ? 15.564 -3.314 -20.731 1.00 86.31 93 ARG A C 1
ATOM 691 O O . ARG A 1 93 ? 15.517 -3.085 -19.527 1.00 86.31 93 ARG A O 1
ATOM 698 N N . ALA A 1 94 ? 15.921 -2.385 -21.619 1.00 86.81 94 ALA A N 1
ATOM 699 C CA . ALA A 1 94 ? 16.245 -1.007 -21.231 1.00 86.81 94 ALA A CA 1
ATOM 700 C C . ALA A 1 94 ? 15.005 -0.263 -20.709 1.00 86.81 94 ALA A C 1
ATOM 702 O O . ALA A 1 94 ? 15.064 0.433 -19.697 1.00 86.81 94 ALA A O 1
ATOM 703 N N . GLU A 1 95 ? 13.865 -0.481 -21.361 1.00 86.31 95 GLU A N 1
ATOM 704 C CA . GLU A 1 95 ? 12.568 0.036 -20.935 1.00 86.31 95 GLU A CA 1
ATOM 705 C C . GLU A 1 95 ? 12.142 -0.567 -19.591 1.00 86.31 95 GLU A C 1
ATOM 707 O O . GLU A 1 95 ? 11.731 0.165 -18.699 1.00 86.31 95 GLU A O 1
ATOM 712 N N . ALA A 1 96 ? 12.360 -1.869 -19.384 1.00 88.06 96 ALA A N 1
ATOM 713 C CA . ALA A 1 96 ? 12.129 -2.525 -18.101 1.00 88.06 96 ALA A CA 1
ATOM 714 C C . ALA A 1 96 ? 13.011 -1.957 -16.985 1.00 88.06 96 ALA A C 1
ATOM 716 O O . ALA A 1 96 ? 12.534 -1.766 -15.870 1.00 88.06 96 ALA A O 1
ATOM 717 N N . ALA A 1 97 ? 14.282 -1.648 -17.260 1.00 89.69 97 ALA A N 1
ATOM 718 C CA . ALA A 1 97 ? 15.162 -1.022 -16.274 1.00 89.69 97 ALA A CA 1
ATOM 719 C C . ALA A 1 97 ? 14.656 0.371 -15.865 1.00 89.69 97 ALA A C 1
ATOM 721 O O . ALA A 1 97 ? 14.576 0.670 -14.672 1.00 89.69 97 ALA A O 1
ATOM 722 N N . ARG A 1 98 ? 14.254 1.193 -16.842 1.00 88.94 98 ARG A N 1
ATOM 723 C CA . ARG A 1 98 ? 13.667 2.513 -16.589 1.00 88.94 98 ARG A CA 1
ATOM 724 C C . ARG A 1 98 ? 12.344 2.406 -15.827 1.00 88.94 98 ARG A C 1
ATOM 726 O O . ARG A 1 98 ? 12.187 3.055 -14.797 1.00 88.94 98 ARG A O 1
ATOM 733 N N . PHE A 1 99 ? 11.441 1.541 -16.278 1.00 89.31 99 PHE A N 1
ATOM 734 C CA . PHE A 1 99 ? 10.163 1.290 -15.619 1.00 89.31 99 PHE A CA 1
ATOM 735 C C . PHE A 1 99 ? 10.353 0.805 -14.176 1.00 89.31 99 PHE A C 1
ATOM 737 O O . PHE A 1 99 ? 9.662 1.261 -13.273 1.00 89.31 99 PHE A O 1
ATOM 744 N N . ASN A 1 100 ? 11.332 -0.066 -13.918 1.00 88.88 100 ASN A N 1
ATOM 745 C CA . ASN A 1 100 ? 11.640 -0.526 -12.564 1.00 88.88 100 ASN A CA 1
ATOM 746 C C . ASN A 1 100 ? 12.133 0.612 -11.656 1.00 88.88 100 ASN A C 1
ATOM 748 O O . ASN A 1 100 ? 11.785 0.630 -10.474 1.00 88.88 100 ASN A O 1
ATOM 752 N N . ALA A 1 101 ? 12.911 1.561 -12.185 1.00 90.38 101 ALA A N 1
ATOM 753 C CA . ALA A 1 101 ? 13.336 2.744 -11.439 1.00 90.38 101 ALA A CA 1
ATOM 754 C C . ALA A 1 101 ? 12.149 3.674 -11.127 1.00 90.38 101 ALA A C 1
ATOM 756 O O . ALA A 1 101 ? 11.986 4.106 -9.984 1.00 90.38 101 ALA A O 1
ATOM 757 N N . GLU A 1 102 ? 11.277 3.916 -12.109 1.00 90.12 102 GLU A N 1
ATOM 758 C CA . GLU A 1 102 ? 10.036 4.683 -11.930 1.00 90.12 102 GLU A CA 1
ATOM 759 C C . GLU A 1 102 ? 9.106 4.006 -10.906 1.00 90.12 102 GLU A C 1
ATOM 761 O O . GLU A 1 102 ? 8.576 4.658 -10.004 1.00 90.12 102 GLU A O 1
ATOM 766 N N . LEU A 1 103 ? 8.981 2.678 -10.960 1.00 89.25 103 LEU A N 1
ATOM 767 C CA . LEU A 1 103 ? 8.198 1.893 -10.009 1.00 89.25 103 LEU A CA 1
ATOM 768 C C . LEU A 1 103 ? 8.786 1.947 -8.591 1.00 89.25 103 LEU A C 1
ATOM 770 O O . LEU A 1 103 ? 8.036 2.003 -7.615 1.00 89.25 103 LEU A O 1
ATOM 774 N N . ALA A 1 104 ? 10.113 1.936 -8.448 1.00 90.44 104 ALA A N 1
ATOM 775 C CA . ALA A 1 104 ? 10.769 2.102 -7.153 1.00 90.44 104 ALA A CA 1
ATOM 776 C C . ALA A 1 104 ? 10.490 3.491 -6.555 1.00 90.44 104 ALA A C 1
ATOM 778 O O . ALA A 1 104 ? 10.148 3.585 -5.373 1.00 90.44 104 ALA A O 1
ATOM 779 N N . ALA A 1 105 ? 10.552 4.546 -7.373 1.00 90.81 105 ALA A N 1
ATOM 780 C CA . ALA A 1 105 ? 10.195 5.900 -6.957 1.00 90.81 105 ALA A CA 1
ATOM 781 C C . ALA A 1 105 ? 8.722 5.989 -6.528 1.00 90.81 105 ALA A C 1
ATOM 783 O O . ALA A 1 105 ? 8.422 6.512 -5.456 1.00 90.81 105 ALA A O 1
ATOM 784 N N . LEU A 1 106 ? 7.808 5.391 -7.298 1.00 90.75 106 LEU A N 1
ATOM 785 C CA . LEU A 1 106 ? 6.383 5.348 -6.962 1.00 90.75 106 LEU A CA 1
ATOM 786 C C . LEU A 1 106 ? 6.112 4.593 -5.654 1.00 90.75 106 LEU A C 1
ATOM 788 O O . LEU A 1 106 ? 5.280 5.014 -4.854 1.00 90.75 106 LEU A O 1
ATOM 792 N N . ARG A 1 107 ? 6.832 3.497 -5.392 1.00 91.38 107 ARG A N 1
ATOM 793 C CA . ARG A 1 107 ? 6.731 2.756 -4.124 1.00 91.38 107 ARG A CA 1
ATOM 794 C C . ARG A 1 107 ? 7.215 3.578 -2.931 1.00 91.38 107 ARG A C 1
ATOM 796 O O . ARG A 1 107 ? 6.574 3.535 -1.882 1.00 91.38 107 ARG A O 1
ATOM 803 N N . ALA A 1 108 ? 8.314 4.316 -3.081 1.00 93.06 108 ALA A N 1
ATOM 804 C CA . ALA A 1 108 ? 8.808 5.219 -2.043 1.00 93.06 108 ALA A CA 1
ATOM 805 C C . ALA A 1 108 ? 7.819 6.368 -1.787 1.00 93.06 108 ALA A C 1
ATOM 807 O O . ALA A 1 108 ? 7.525 6.689 -0.635 1.00 93.06 108 ALA A O 1
ATOM 808 N N . GLU A 1 109 ? 7.242 6.925 -2.852 1.00 93.56 109 GLU A N 1
ATOM 809 C CA . GLU A 1 109 ? 6.226 7.970 -2.759 1.00 93.56 109 GLU A CA 1
ATOM 810 C C . GLU A 1 109 ? 4.964 7.481 -2.049 1.00 93.56 109 GLU A C 1
ATOM 812 O O . GLU A 1 109 ? 4.462 8.134 -1.133 1.00 93.56 109 GLU A O 1
ATOM 817 N N . LYS A 1 110 ? 4.490 6.289 -2.421 1.00 93.25 110 LYS A N 1
ATOM 818 C CA . LYS A 1 110 ? 3.381 5.612 -1.751 1.00 93.25 110 LYS A CA 1
ATOM 819 C C . LYS A 1 110 ? 3.659 5.466 -0.255 1.00 93.25 110 LYS A C 1
ATOM 821 O O . LYS A 1 110 ? 2.797 5.806 0.549 1.00 93.25 110 LYS A O 1
ATOM 826 N N . ASP A 1 111 ? 4.850 5.002 0.135 1.00 95.00 111 ASP A N 1
ATOM 827 C CA . ASP A 1 111 ? 5.212 4.877 1.553 1.00 95.00 111 ASP A CA 1
ATOM 828 C C . ASP A 1 111 ? 5.144 6.218 2.287 1.00 95.00 111 ASP A C 1
ATOM 830 O O . ASP A 1 111 ? 4.545 6.315 3.360 1.00 95.00 111 ASP A O 1
ATOM 834 N N . ARG A 1 112 ? 5.719 7.260 1.682 1.00 96.56 112 ARG A N 1
ATOM 835 C CA . ARG A 1 112 ? 5.738 8.614 2.235 1.00 96.56 112 ARG A CA 1
ATOM 836 C C . ARG A 1 112 ? 4.326 9.158 2.441 1.00 96.56 112 ARG A C 1
ATOM 838 O O . ARG A 1 112 ? 4.029 9.653 3.527 1.00 96.56 112 ARG A O 1
ATOM 845 N N . ARG A 1 113 ? 3.457 9.040 1.431 1.00 96.50 113 ARG A N 1
ATOM 846 C CA . ARG A 1 113 ? 2.067 9.520 1.494 1.00 96.50 113 ARG A CA 1
ATOM 847 C C . ARG A 1 113 ? 1.246 8.751 2.521 1.00 96.50 113 ARG A C 1
ATOM 849 O O . ARG A 1 113 ? 0.585 9.377 3.342 1.00 96.50 113 ARG A O 1
ATOM 856 N N . VAL A 1 114 ? 1.354 7.420 2.561 1.00 96.25 114 VAL A N 1
ATOM 857 C CA . VAL A 1 114 ? 0.659 6.613 3.580 1.00 96.25 114 VAL A CA 1
ATOM 858 C C . VAL A 1 114 ? 1.137 6.973 4.985 1.00 96.25 114 VAL A C 1
ATOM 860 O O . VAL A 1 114 ? 0.317 7.150 5.882 1.00 96.25 114 VAL A O 1
ATOM 863 N N . ARG A 1 115 ? 2.447 7.141 5.188 1.00 97.31 115 ARG A N 1
ATOM 864 C CA . ARG A 1 115 ? 2.987 7.562 6.484 1.00 97.31 115 ARG A CA 1
ATOM 865 C C . ARG A 1 115 ? 2.458 8.930 6.906 1.00 97.31 115 ARG A C 1
ATOM 867 O O . ARG A 1 115 ? 2.061 9.085 8.054 1.00 97.31 115 ARG A O 1
ATOM 874 N N . ALA A 1 116 ? 2.418 9.895 5.989 1.00 96.62 116 ALA A N 1
ATOM 875 C CA . ALA A 1 116 ? 1.881 11.225 6.263 1.00 96.62 116 ALA A CA 1
ATOM 876 C C . ALA A 1 116 ? 0.375 11.193 6.582 1.00 96.62 116 ALA A C 1
ATOM 878 O O . ALA A 1 116 ? -0.067 11.848 7.521 1.00 96.62 116 ALA A O 1
ATOM 879 N N . ALA A 1 117 ? -0.405 10.400 5.844 1.00 96.56 117 ALA A N 1
ATOM 880 C CA . ALA A 1 117 ? -1.851 10.299 6.024 1.00 96.56 117 ALA A CA 1
ATOM 881 C C . ALA A 1 117 ? -2.247 9.584 7.325 1.00 96.56 117 ALA A C 1
ATOM 883 O O . ALA A 1 117 ? -3.223 9.953 7.985 1.00 96.56 117 ALA A O 1
ATOM 884 N N . LEU A 1 118 ? -1.504 8.540 7.696 1.00 96.38 118 LEU A N 1
ATOM 885 C CA . LEU A 1 118 ? -1.803 7.725 8.872 1.00 96.38 118 LEU A CA 1
ATOM 886 C C . LEU A 1 118 ? -1.153 8.260 10.152 1.00 96.38 118 LEU A C 1
ATOM 888 O O . LEU A 1 118 ? -1.681 8.019 11.236 1.00 96.38 118 LEU A O 1
ATOM 892 N N . GLY A 1 119 ? -0.044 8.997 10.047 1.00 95.75 119 GLY A N 1
ATOM 893 C CA . GLY A 1 119 ? 0.684 9.523 11.200 1.00 95.75 119 GLY A CA 1
ATOM 894 C C . GLY A 1 119 ? 1.029 8.408 12.189 1.00 95.75 119 GLY A C 1
ATOM 895 O O . GLY A 1 119 ? 1.622 7.396 11.815 1.00 95.75 119 GLY A O 1
ATOM 896 N N . GLU A 1 120 ? 0.584 8.556 13.435 1.00 95.38 120 GLU A N 1
ATOM 897 C CA . GLU A 1 120 ? 0.788 7.578 14.516 1.00 95.38 120 GLU A CA 1
ATOM 898 C C . GLU A 1 120 ? 0.181 6.191 14.232 1.00 95.38 120 GLU A C 1
ATOM 900 O O . GLU A 1 120 ? 0.628 5.192 14.789 1.00 95.38 120 GLU A O 1
ATOM 905 N N . GLN A 1 121 ? -0.804 6.087 13.333 1.00 96.00 121 GLN A N 1
ATOM 906 C CA . GLN A 1 121 ? -1.410 4.803 12.953 1.00 96.00 121 GLN A CA 1
ATOM 907 C C . GLN A 1 121 ? -0.553 4.023 11.939 1.00 96.00 121 GLN A C 1
ATOM 909 O O . GLN A 1 121 ? -0.814 2.847 11.684 1.00 96.00 121 GLN A O 1
ATOM 914 N N . TYR A 1 122 ? 0.479 4.642 11.353 1.00 96.31 122 TYR A N 1
ATOM 915 C CA . TYR A 1 122 ? 1.298 4.024 10.308 1.00 96.31 122 TYR A CA 1
ATOM 916 C C . TYR A 1 122 ? 2.001 2.717 10.744 1.00 96.31 122 TYR A C 1
ATOM 918 O O . TYR A 1 122 ? 1.950 1.743 9.986 1.00 96.31 122 TYR A O 1
ATOM 926 N N . PRO A 1 123 ? 2.615 2.612 11.943 1.00 95.19 123 PRO A N 1
ATOM 927 C CA . PRO A 1 123 ? 3.195 1.349 12.402 1.00 95.19 123 PRO A CA 1
ATOM 928 C C . PRO A 1 123 ? 2.147 0.240 12.574 1.00 95.19 123 PRO A C 1
ATOM 930 O O . PRO A 1 123 ? 2.392 -0.901 12.184 1.00 95.19 123 PRO A O 1
ATOM 933 N N . ALA A 1 124 ? 0.960 0.576 13.092 1.00 95.38 124 ALA A N 1
ATOM 934 C CA . ALA A 1 124 ? -0.140 -0.376 13.248 1.00 95.38 124 ALA A CA 1
ATOM 935 C C . ALA A 1 124 ? -0.672 -0.851 11.887 1.00 95.38 124 ALA A C 1
ATOM 937 O O . ALA A 1 124 ? -0.924 -2.039 11.701 1.00 95.38 124 ALA A O 1
ATOM 938 N N . PHE A 1 125 ? -0.737 0.047 10.901 1.00 95.81 125 PHE A N 1
ATOM 939 C CA . PHE A 1 125 ? -1.020 -0.304 9.511 1.00 95.81 125 PHE A CA 1
ATOM 940 C C . PHE A 1 125 ? -0.004 -1.298 8.943 1.00 95.81 125 PHE A C 1
ATOM 942 O O . PHE A 1 125 ? -0.406 -2.308 8.370 1.00 95.81 125 PHE A O 1
ATOM 949 N N . ARG A 1 126 ? 1.303 -1.065 9.132 1.00 94.88 126 ARG A N 1
ATOM 950 C CA . ARG A 1 126 ? 2.355 -1.989 8.666 1.00 94.88 126 ARG A CA 1
ATOM 951 C C . ARG A 1 126 ? 2.214 -3.379 9.284 1.00 94.88 126 ARG A C 1
ATOM 953 O O . ARG A 1 126 ? 2.320 -4.378 8.568 1.00 94.88 126 ARG A O 1
ATOM 960 N N . ALA A 1 127 ? 1.946 -3.440 10.587 1.00 93.19 127 ALA A N 1
ATOM 961 C CA . ALA A 1 127 ? 1.743 -4.696 11.301 1.00 93.19 127 ALA A CA 1
ATOM 962 C C . ALA A 1 127 ? 0.488 -5.435 10.807 1.00 93.19 127 ALA A C 1
ATOM 964 O O . ALA A 1 127 ? 0.574 -6.607 10.437 1.00 93.19 127 ALA A O 1
ATOM 965 N N . TRP A 1 128 ? -0.647 -4.731 10.721 1.00 94.69 128 TRP A N 1
ATOM 966 C CA . TRP A 1 128 ? -1.907 -5.283 10.217 1.00 94.69 128 TRP A CA 1
ATOM 967 C C . TRP A 1 128 ? -1.734 -5.849 8.807 1.00 94.69 128 TRP A C 1
ATOM 969 O O . TRP A 1 128 ? -2.121 -6.983 8.527 1.00 94.69 128 TRP A O 1
ATOM 979 N N . LEU A 1 129 ? -1.082 -5.082 7.928 1.00 93.44 129 LEU A N 1
ATOM 980 C CA . LEU A 1 129 ? -0.878 -5.465 6.537 1.00 93.44 129 LEU A CA 1
ATOM 981 C C . LEU A 1 129 ? 0.011 -6.698 6.398 1.00 93.44 129 LEU A C 1
ATOM 983 O O . LEU A 1 129 ? -0.266 -7.554 5.561 1.00 93.44 129 LEU A O 1
ATOM 987 N N . SER A 1 130 ? 1.064 -6.791 7.209 1.00 91.38 130 SER A N 1
ATOM 988 C CA . SER A 1 130 ? 1.967 -7.943 7.207 1.00 91.38 130 SER A CA 1
ATOM 989 C C . SER A 1 130 ? 1.242 -9.219 7.639 1.00 91.38 130 SER A C 1
ATOM 991 O O . SER A 1 130 ? 1.372 -10.245 6.970 1.00 91.38 130 SER A O 1
ATOM 993 N N . GLY A 1 131 ? 0.426 -9.145 8.699 1.00 91.50 131 GLY A N 1
ATOM 994 C CA . GLY A 1 131 ? -0.394 -10.270 9.162 1.00 91.50 131 GLY A CA 1
ATOM 995 C C . GLY A 1 131 ? -1.402 -10.721 8.106 1.00 91.50 131 GLY A C 1
ATOM 996 O O . GLY A 1 131 ? -1.384 -11.875 7.677 1.00 91.50 131 GLY A O 1
ATOM 997 N N . TRP A 1 132 ? -2.198 -9.780 7.595 1.00 92.19 132 TRP A N 1
ATOM 998 C CA . TRP A 1 132 ? -3.160 -10.051 6.528 1.00 92.19 132 TRP A CA 1
ATOM 999 C C . TRP A 1 132 ? -2.495 -10.645 5.277 1.00 92.19 132 TRP A C 1
ATOM 1001 O O . TRP A 1 132 ? -3.001 -11.591 4.676 1.00 92.19 132 TRP A O 1
ATOM 1011 N N . TRP A 1 133 ? -1.332 -10.135 4.870 1.00 90.19 133 TRP A N 1
ATOM 1012 C CA . TRP A 1 133 ? -0.647 -10.641 3.684 1.00 90.19 133 TRP A CA 1
ATOM 1013 C C . TRP A 1 133 ? -0.133 -12.068 3.857 1.00 90.19 133 TRP A C 1
ATOM 1015 O O . TRP A 1 133 ? -0.232 -12.867 2.923 1.00 90.19 133 TRP A O 1
ATOM 1025 N N . ALA A 1 134 ? 0.388 -12.404 5.038 1.00 87.44 134 ALA A N 1
ATOM 1026 C CA . ALA A 1 134 ? 0.820 -13.761 5.348 1.00 87.44 134 ALA A CA 1
ATOM 1027 C C . ALA A 1 134 ? -0.344 -14.760 5.226 1.00 87.44 134 ALA A C 1
ATOM 1029 O O . ALA A 1 134 ? -0.178 -15.822 4.618 1.00 87.44 134 ALA A O 1
ATOM 1030 N N . GLU A 1 135 ? -1.534 -14.392 5.710 1.00 86.62 135 GLU A N 1
ATOM 1031 C CA . GLU A 1 135 ? -2.756 -15.191 5.557 1.00 86.62 135 GLU A CA 1
ATOM 1032 C C . GLU A 1 135 ? -3.131 -15.372 4.083 1.00 86.62 135 GLU A C 1
ATOM 1034 O O . GLU A 1 135 ? -3.359 -16.497 3.633 1.00 86.62 135 GLU A O 1
ATOM 1039 N N . GLN A 1 136 ? -3.109 -14.292 3.296 1.00 82.75 136 GLN A N 1
ATOM 1040 C CA . GLN A 1 136 ? -3.460 -14.353 1.876 1.00 82.75 136 GLN A CA 1
ATOM 1041 C C . GLN A 1 136 ? -2.476 -15.195 1.055 1.00 82.75 136 GLN A C 1
ATOM 1043 O O . GLN A 1 136 ? -2.885 -15.970 0.186 1.00 82.75 136 GLN A O 1
ATOM 1048 N N . VAL A 1 137 ? -1.172 -15.077 1.326 1.00 73.25 137 VAL A N 1
ATOM 1049 C CA . VAL A 1 137 ? -0.139 -15.894 0.671 1.00 73.25 137 VAL A CA 1
ATOM 1050 C C . VAL A 1 137 ? -0.266 -17.364 1.079 1.00 73.25 137 VAL A C 1
ATOM 1052 O O . VAL A 1 137 ? -0.140 -18.241 0.223 1.00 73.25 137 VAL A O 1
ATOM 1055 N N . SER A 1 138 ? -0.548 -17.650 2.353 1.00 62.62 138 SER A N 1
ATOM 1056 C CA . SER A 1 138 ? -0.791 -19.016 2.832 1.00 62.62 138 SER A CA 1
ATOM 1057 C C . SER A 1 138 ? -2.021 -19.639 2.162 1.00 62.62 138 SER A C 1
ATOM 1059 O O . SER A 1 138 ? -1.931 -20.732 1.600 1.00 62.62 138 SER A O 1
ATOM 1061 N N . ALA A 1 139 ? -3.141 -18.911 2.115 1.00 67.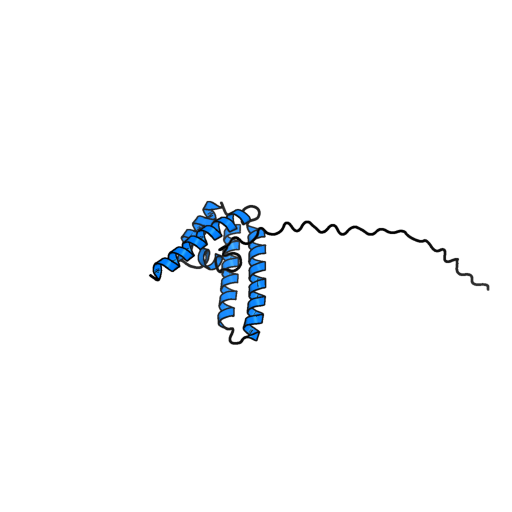00 139 ALA A N 1
ATOM 1062 C CA . ALA A 1 139 ? -4.369 -19.357 1.463 1.00 67.00 139 ALA A CA 1
ATOM 1063 C C . ALA A 1 139 ? -4.170 -19.623 -0.040 1.00 67.00 139 ALA A C 1
ATOM 1065 O O . ALA A 1 139 ? -4.700 -20.594 -0.579 1.00 67.00 139 ALA A O 1
ATOM 1066 N N . ALA A 1 140 ? -3.376 -18.797 -0.729 1.00 63.16 140 ALA A N 1
ATOM 1067 C CA . ALA A 1 140 ? -3.052 -19.013 -2.138 1.00 63.16 140 ALA A CA 1
ATOM 1068 C C . ALA A 1 140 ? -2.240 -20.300 -2.368 1.00 63.16 140 ALA A C 1
ATOM 1070 O O . ALA A 1 140 ? -2.494 -21.009 -3.337 1.00 63.16 140 ALA A O 1
ATOM 1071 N N . ARG A 1 141 ? -1.302 -20.637 -1.472 1.00 63.09 141 ARG A N 1
ATOM 1072 C CA . ARG A 1 141 ? -0.503 -21.875 -1.568 1.00 63.09 141 ARG A CA 1
ATOM 1073 C C . ARG A 1 141 ? -1.331 -23.138 -1.338 1.00 63.09 141 ARG A C 1
ATOM 1075 O O . ARG A 1 141 ? -1.024 -24.168 -1.928 1.00 63.09 141 ARG A O 1
ATOM 1082 N N . GLN A 1 142 ? -2.362 -23.064 -0.499 1.00 61.25 142 GLN A N 1
ATOM 1083 C CA . GLN A 1 142 ? -3.231 -24.206 -0.200 1.00 61.25 142 GLN A CA 1
ATOM 1084 C C . GLN A 1 142 ? -4.219 -24.516 -1.332 1.00 61.25 142 GLN A C 1
ATOM 1086 O O . GLN A 1 142 ? -4.563 -25.671 -1.519 1.00 61.25 142 GLN A O 1
ATOM 1091 N N . ARG A 1 143 ? -4.629 -23.518 -2.127 1.00 60.75 143 ARG A N 1
ATOM 1092 C CA . ARG A 1 143 ? -5.549 -23.704 -3.269 1.00 60.75 143 ARG A CA 1
ATOM 1093 C C . ARG A 1 143 ? -4.928 -24.376 -4.502 1.00 60.75 143 ARG A C 1
ATOM 1095 O O . ARG A 1 143 ? -5.652 -24.672 -5.443 1.00 60.75 143 ARG A O 1
ATOM 1102 N N . VAL A 1 144 ? -3.606 -24.541 -4.535 1.00 57.50 144 VAL A N 1
ATOM 1103 C CA . VAL A 1 144 ? -2.861 -25.112 -5.678 1.00 57.50 144 VAL A CA 1
ATOM 1104 C C . VAL A 1 144 ? -2.468 -26.579 -5.424 1.00 57.50 144 VAL A C 1
ATOM 1106 O O . VAL A 1 144 ? -1.873 -27.214 -6.290 1.00 57.50 144 VAL A O 1
ATOM 1109 N N . ARG A 1 145 ? -2.791 -27.121 -4.245 1.00 47.44 145 ARG A N 1
ATOM 1110 C CA . ARG A 1 145 ? -2.654 -28.546 -3.918 1.00 47.44 145 ARG A CA 1
ATOM 1111 C C . ARG A 1 145 ? -3.993 -29.246 -4.069 1.00 47.44 145 ARG A C 1
ATOM 1113 O O . ARG A 1 145 ? -3.956 -30.423 -4.474 1.00 47.44 145 ARG A O 1
#

pLDDT: mean 79.74, std 19.21, range [40.5, 97.75]

Foldseek 3Di:
DDDDDDDDDDDPDDDDPPDPDPDPPPDDPDQDVQQCAPVHLLLLQQQVDPNNVVVVVVLCVVLVPDPVLSVLSNVLSVVLVVLVVVVVVDDDPVSVVVSVVVSVVSRVVSLVSNCVSCPVSSVVSSVSSSVVSVVVVVVVVVVVD

Radius of gyration: 25.96 Å; chains: 1; bounding box: 64×95×39 Å

Sequence (145 aa):
MKWRPPRARMALALLGLAALTPAGGRAAPAPWPGDPWPGSPALIRLYLLPAGRADGERLARDLALRPEQVAELRELARTEAAAGQAGRQVIGRAEAARFNAELAALRAEKDRRVRAALGEQYPAFRAWLSGWWAEQVSAARQRVR

Secondary structure (DSSP, 8-state):
----PPP-------------------PPPPPPTT--TTTS-HHHHHHTSGGGHHHHHHHHHHTT--HHHHHHHHHHHHHHHHHHHHHTT--SHHHHHHHHHHHHHHHHHHHHHHHHHHGGGHHHHHHHHHHHHHHHHHHHHHTT-